Protein AF-A0A7K3GZA5-F1 (afdb_monomer_lite)

Structure (mmCIF, N/CA/C/O backbone):
data_AF-A0A7K3GZA5-F1
#
_entry.id   AF-A0A7K3GZA5-F1
#
loop_
_atom_site.group_PDB
_atom_site.id
_atom_site.type_symbol
_atom_site.label_atom_id
_atom_site.label_alt_id
_atom_site.label_comp_id
_atom_site.label_asym_id
_atom_site.label_entity_id
_atom_site.label_seq_id
_atom_site.pdbx_PDB_ins_code
_atom_site.Cartn_x
_atom_site.Cartn_y
_atom_site.Cartn_z
_atom_site.occupancy
_atom_site.B_iso_or_equiv
_atom_site.auth_seq_id
_atom_site.auth_comp_id
_atom_site.auth_asym_id
_atom_site.auth_atom_id
_atom_site.pdbx_PDB_model_num
ATOM 1 N N . MET A 1 1 ? 6.795 2.618 9.430 1.00 83.88 1 MET A N 1
ATOM 2 C CA . MET A 1 1 ? 5.353 2.809 9.152 1.00 83.88 1 MET A CA 1
ATOM 3 C C . MET A 1 1 ? 5.071 2.144 7.830 1.00 83.88 1 MET A C 1
ATOM 5 O O . MET A 1 1 ? 5.922 2.252 6.959 1.00 83.88 1 MET A O 1
ATOM 9 N N . ASP A 1 2 ? 3.920 1.497 7.685 1.00 90.06 2 ASP A N 1
ATOM 10 C CA . ASP A 1 2 ? 3.562 0.793 6.453 1.00 90.06 2 ASP A CA 1
ATOM 11 C C . ASP A 1 2 ? 3.571 1.730 5.235 1.00 90.06 2 ASP A C 1
ATOM 13 O O . ASP A 1 2 ? 3.095 2.875 5.305 1.00 90.06 2 ASP A O 1
ATOM 17 N N . TYR A 1 3 ? 4.121 1.238 4.125 1.00 92.06 3 TYR A N 1
ATOM 18 C CA . TYR A 1 3 ? 4.203 1.947 2.857 1.00 92.06 3 TYR A CA 1
ATOM 19 C C . TYR A 1 3 ? 3.365 1.228 1.801 1.00 92.06 3 TYR A C 1
ATOM 21 O O . TYR A 1 3 ? 3.391 0.011 1.664 1.00 92.06 3 TYR A O 1
ATOM 29 N N . CYS A 1 4 ? 2.594 1.988 1.030 1.00 93.94 4 CYS A N 1
ATOM 30 C CA . CYS A 1 4 ? 1.878 1.449 -0.114 1.00 93.94 4 CYS A CA 1
ATOM 31 C C . CYS A 1 4 ? 2.704 1.704 -1.376 1.00 93.94 4 CYS A C 1
ATOM 33 O O . CYS A 1 4 ? 2.721 2.835 -1.867 1.00 93.94 4 CYS A O 1
ATOM 35 N N . HIS A 1 5 ? 3.359 0.668 -1.912 1.00 92.31 5 HIS A N 1
ATOM 36 C CA . HIS A 1 5 ? 4.111 0.763 -3.168 1.00 92.31 5 HIS A CA 1
ATOM 37 C C . HIS A 1 5 ? 3.245 1.218 -4.364 1.00 92.31 5 HIS A C 1
ATOM 39 O O . HIS A 1 5 ? 3.659 2.170 -5.027 1.00 92.31 5 HIS A O 1
ATOM 45 N N . PRO A 1 6 ? 2.033 0.667 -4.617 1.00 91.31 6 PRO A N 1
ATOM 46 C CA . PRO A 1 6 ? 1.163 1.134 -5.705 1.00 91.31 6 PRO A CA 1
ATOM 47 C C . PRO A 1 6 ? 0.812 2.628 -5.636 1.00 91.31 6 PRO A C 1
ATOM 49 O O . PRO A 1 6 ? 0.863 3.327 -6.645 1.00 91.31 6 PRO A O 1
ATOM 52 N N . CYS A 1 7 ? 0.496 3.148 -4.444 1.00 95.06 7 CYS A N 1
ATOM 53 C CA . CYS A 1 7 ? 0.161 4.565 -4.248 1.00 95.06 7 CYS A CA 1
ATOM 54 C C . CYS A 1 7 ? 1.376 5.456 -3.934 1.00 95.06 7 CYS A C 1
ATOM 56 O O . CYS A 1 7 ? 1.213 6.666 -3.781 1.00 95.06 7 CYS A O 1
ATOM 58 N N . ARG A 1 8 ? 2.571 4.869 -3.792 1.00 94.31 8 ARG A N 1
ATOM 59 C CA . ARG A 1 8 ? 3.830 5.504 -3.366 1.00 94.31 8 ARG A CA 1
ATOM 60 C C . ARG A 1 8 ? 3.695 6.405 -2.124 1.00 94.31 8 ARG A C 1
ATOM 62 O O . ARG A 1 8 ? 4.218 7.519 -2.092 1.00 94.31 8 ARG A O 1
ATOM 69 N N . ARG A 1 9 ? 2.986 5.935 -1.087 1.00 94.12 9 ARG A N 1
ATOM 70 C CA . ARG A 1 9 ? 2.616 6.742 0.097 1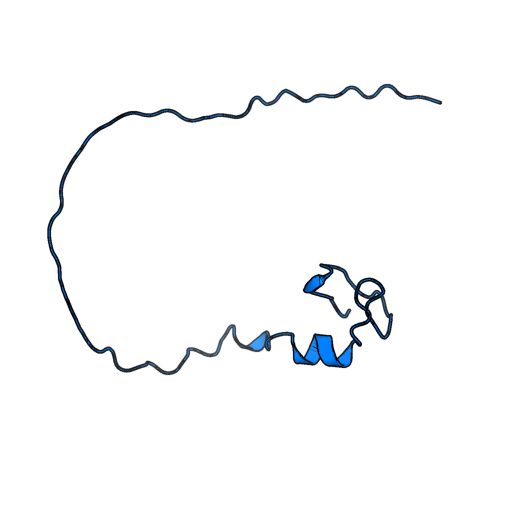.00 94.12 9 ARG A CA 1
ATOM 71 C C . ARG A 1 9 ? 2.698 5.966 1.421 1.00 94.12 9 ARG A C 1
ATOM 73 O O . ARG A 1 9 ? 2.246 4.828 1.502 1.00 94.12 9 ARG A O 1
ATOM 80 N N . HIS A 1 10 ? 3.176 6.633 2.478 1.00 94.56 10 HIS A N 1
ATOM 81 C CA . HIS A 1 10 ? 3.095 6.159 3.868 1.00 94.56 10 HIS A CA 1
ATOM 82 C C . HIS A 1 10 ? 1.663 6.199 4.419 1.00 94.56 10 HIS A C 1
ATOM 84 O O . HIS A 1 10 ? 0.919 7.160 4.191 1.00 94.56 10 HIS A O 1
ATOM 90 N N . LEU A 1 11 ? 1.296 5.180 5.199 1.00 93.25 11 LEU A N 1
ATOM 91 C CA . LEU A 1 11 ? -0.040 5.068 5.792 1.00 93.25 11 LEU A CA 1
ATOM 92 C C . LEU A 1 11 ? -0.233 5.867 7.085 1.00 93.25 11 LEU A C 1
ATOM 94 O O . LEU A 1 11 ? -1.371 6.065 7.500 1.00 93.25 11 LEU A O 1
ATOM 98 N N . ASN A 1 12 ? 0.846 6.350 7.710 1.00 93.75 12 ASN A N 1
ATOM 99 C CA . ASN A 1 12 ? 0.816 7.204 8.908 1.00 93.75 12 ASN A CA 1
ATOM 100 C C . ASN A 1 12 ? -0.054 6.657 10.068 1.00 93.75 12 ASN A C 1
ATOM 102 O O . ASN A 1 12 ? -0.613 7.432 10.837 1.00 93.75 12 ASN A O 1
ATOM 106 N N . GLY A 1 13 ? -0.176 5.328 10.187 1.00 91.31 13 GLY A N 1
ATOM 107 C CA . GLY A 1 13 ? -0.988 4.651 11.209 1.00 91.31 13 GLY A CA 1
ATOM 108 C C . GLY A 1 13 ? -2.373 4.168 10.751 1.00 91.31 13 GLY A C 1
ATOM 109 O O . GLY A 1 13 ? -3.085 3.562 11.547 1.00 91.31 13 GLY A O 1
ATOM 110 N N . ALA A 1 14 ? -2.771 4.388 9.493 1.00 94.56 14 ALA A N 1
ATOM 111 C CA . ALA A 1 14 ? -4.002 3.812 8.950 1.00 94.56 14 ALA A CA 1
ATOM 112 C C . ALA A 1 14 ? -3.889 2.286 8.758 1.00 94.56 14 ALA A C 1
ATOM 114 O O . ALA A 1 14 ? -2.878 1.794 8.263 1.00 94.56 14 ALA A O 1
ATOM 115 N N . LEU A 1 15 ? -4.961 1.547 9.075 1.00 94.81 15 LEU A N 1
ATOM 116 C CA . LEU A 1 15 ? -5.043 0.085 8.890 1.00 94.81 15 LEU A CA 1
ATOM 117 C C . LEU A 1 15 ? -5.175 -0.348 7.415 1.00 94.81 15 LEU A C 1
ATOM 119 O O . LEU A 1 15 ? -5.023 -1.527 7.097 1.00 94.81 15 LEU A O 1
ATOM 123 N N . ALA A 1 16 ? -5.452 0.596 6.515 1.00 95.44 16 ALA A N 1
ATOM 124 C CA . ALA A 1 16 ? -5.538 0.385 5.076 1.00 95.44 16 ALA A CA 1
ATOM 125 C C . ALA A 1 16 ? -5.094 1.636 4.308 1.00 95.44 16 ALA A C 1
ATOM 127 O O . ALA A 1 16 ? -5.103 2.751 4.838 1.00 95.44 16 ALA A O 1
ATOM 128 N N . CYS A 1 17 ? -4.714 1.463 3.043 1.00 96.12 17 CYS A N 1
ATOM 129 C CA . CYS A 1 17 ? -4.307 2.573 2.195 1.00 96.12 17 CYS A CA 1
ATOM 130 C C . CYS A 1 17 ? -5.501 3.458 1.793 1.00 96.12 17 CYS A C 1
ATOM 132 O O . CYS A 1 17 ? -6.417 2.958 1.142 1.00 96.12 17 CYS A O 1
ATOM 134 N N . PRO A 1 18 ? -5.479 4.782 2.050 1.00 94.81 18 PRO A N 1
ATOM 135 C CA . PRO A 1 18 ? -6.562 5.678 1.636 1.00 94.81 18 PRO A CA 1
ATOM 136 C C . PRO A 1 18 ? -6.620 5.917 0.115 1.00 94.81 18 PRO A C 1
ATOM 138 O O . PRO A 1 18 ? -7.555 6.554 -0.354 1.00 94.81 18 PRO A O 1
ATOM 141 N N . GLY A 1 19 ? -5.620 5.457 -0.651 1.00 94.50 19 GLY A N 1
ATOM 142 C CA . GLY A 1 19 ? -5.596 5.563 -2.115 1.00 94.50 19 GLY A CA 1
ATOM 143 C C . GLY A 1 19 ? -6.174 4.343 -2.840 1.00 94.50 19 GLY A C 1
ATOM 144 O O . GLY A 1 19 ? -6.879 4.511 -3.827 1.00 94.50 19 GLY A O 1
ATOM 145 N N . CYS A 1 20 ? -5.889 3.125 -2.361 1.00 95.19 20 CYS A N 1
ATOM 146 C CA . CYS A 1 20 ? -6.271 1.871 -3.033 1.00 95.19 20 CYS A CA 1
ATOM 147 C C . CYS A 1 20 ? -7.045 0.871 -2.154 1.00 95.19 20 CYS A C 1
ATOM 149 O O . CYS A 1 20 ? -7.397 -0.204 -2.628 1.00 95.19 20 CYS A O 1
ATOM 151 N N . GLY A 1 21 ? -7.284 1.173 -0.875 1.00 95.50 21 GLY A N 1
ATOM 152 C CA . GLY A 1 21 ? -8.015 0.307 0.057 1.00 95.50 21 GLY A CA 1
ATOM 153 C C . GLY A 1 21 ? -7.247 -0.910 0.591 1.00 95.50 21 GLY A C 1
ATOM 154 O O . GLY A 1 21 ? -7.746 -1.575 1.494 1.00 95.50 21 GLY A O 1
ATOM 155 N N . THR A 1 22 ? -6.040 -1.207 0.094 1.00 95.81 22 THR A N 1
ATOM 156 C CA . THR A 1 22 ? -5.256 -2.382 0.522 1.00 95.8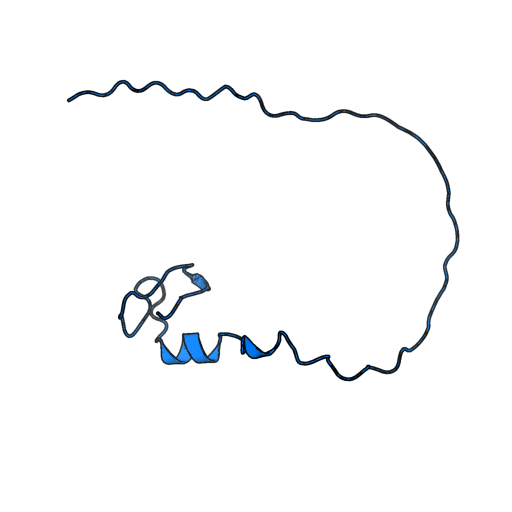1 22 THR A CA 1
ATOM 157 C C . THR A 1 22 ? -4.930 -2.327 2.026 1.00 95.81 22 THR A C 1
ATOM 159 O O . THR A 1 22 ? -4.392 -1.309 2.474 1.00 95.81 22 THR A O 1
ATOM 162 N N . PRO A 1 23 ? -5.224 -3.381 2.814 1.00 95.50 23 PRO A N 1
ATOM 163 C CA . PRO A 1 23 ? -4.930 -3.422 4.247 1.00 95.50 23 PRO A CA 1
ATOM 164 C C . PRO A 1 23 ? -3.429 -3.594 4.525 1.00 95.50 23 PRO A C 1
ATOM 166 O O . PRO A 1 23 ? -2.715 -4.209 3.731 1.00 95.50 23 PRO A O 1
ATOM 169 N N . VAL A 1 24 ? -2.961 -3.107 5.682 1.00 93.50 24 VAL A N 1
ATOM 170 C CA . VAL A 1 24 ? -1.538 -3.172 6.096 1.00 93.50 24 VAL A CA 1
ATOM 171 C C . VAL A 1 24 ? -0.949 -4.579 6.019 1.00 93.50 24 VAL A C 1
ATOM 173 O O . VAL A 1 24 ? 0.171 -4.750 5.549 1.00 93.50 24 VAL A O 1
ATOM 176 N N . GLU A 1 25 ? -1.720 -5.594 6.405 1.00 92.19 25 GLU A N 1
ATOM 177 C CA . GLU A 1 25 ? -1.250 -6.980 6.467 1.00 92.19 25 GLU A CA 1
ATOM 178 C C . GLU A 1 25 ? -0.895 -7.542 5.081 1.00 92.19 25 GLU A C 1
ATOM 180 O O . GLU A 1 25 ? 0.087 -8.264 4.935 1.00 92.19 25 GLU A O 1
ATOM 185 N N . GLN A 1 26 ? -1.641 -7.149 4.041 1.00 91.75 26 GLN A N 1
ATOM 186 C CA . GLN A 1 26 ? -1.334 -7.530 2.658 1.00 91.75 26 GLN A CA 1
ATOM 187 C C . GLN A 1 26 ? -0.140 -6.754 2.098 1.00 91.75 26 GLN A C 1
ATOM 189 O O . GLN A 1 26 ? 0.622 -7.309 1.313 1.00 91.75 26 GLN A O 1
ATOM 194 N N . LEU A 1 27 ? 0.047 -5.492 2.504 1.00 88.75 27 LEU A N 1
ATOM 195 C CA . LEU A 1 27 ? 1.215 -4.704 2.098 1.00 88.75 27 LEU A CA 1
ATOM 196 C C . LEU A 1 27 ? 2.503 -5.316 2.667 1.00 88.75 27 LEU A C 1
ATOM 198 O O . LEU A 1 27 ? 3.431 -5.568 1.907 1.00 88.75 27 LEU A O 1
ATOM 202 N N . ARG A 1 28 ? 2.518 -5.668 3.960 1.00 85.56 28 ARG A N 1
ATOM 203 C CA . ARG A 1 28 ? 3.647 -6.359 4.615 1.00 85.56 28 ARG A CA 1
ATOM 204 C C . ARG A 1 28 ? 3.957 -7.718 3.993 1.00 85.56 28 ARG A C 1
ATOM 206 O O . ARG A 1 28 ? 5.120 -8.071 3.862 1.00 85.56 28 ARG A O 1
ATOM 213 N N . ALA A 1 29 ? 2.931 -8.477 3.604 1.00 85.06 29 ALA A N 1
ATOM 214 C CA . ALA A 1 29 ? 3.109 -9.765 2.933 1.00 85.06 29 ALA A CA 1
ATOM 215 C C . ALA A 1 29 ? 3.653 -9.634 1.494 1.00 85.06 29 ALA A C 1
ATOM 217 O O . ALA A 1 29 ? 4.208 -10.595 0.966 1.00 85.06 29 ALA A O 1
ATOM 218 N N . ALA A 1 30 ? 3.484 -8.468 0.861 1.00 79.50 30 ALA A N 1
ATOM 219 C CA . ALA A 1 30 ? 3.991 -8.167 -0.478 1.00 79.50 30 ALA A CA 1
ATOM 220 C C . ALA A 1 30 ? 5.378 -7.494 -0.475 1.00 79.50 30 ALA A C 1
ATOM 222 O O . ALA A 1 30 ? 6.040 -7.474 -1.513 1.00 79.50 30 ALA A O 1
ATOM 223 N N . GLU A 1 31 ? 5.828 -6.943 0.657 1.00 75.88 31 GLU A N 1
ATOM 224 C CA . GLU A 1 31 ? 7.190 -6.423 0.803 1.00 75.88 31 GLU A CA 1
ATOM 225 C C . GLU A 1 31 ? 8.195 -7.595 0.821 1.00 75.88 31 GLU A C 1
ATOM 227 O O . GLU A 1 31 ? 8.104 -8.478 1.678 1.00 75.88 31 GLU A O 1
ATOM 232 N N . PRO A 1 32 ? 9.170 -7.649 -0.111 1.00 70.31 32 PRO A N 1
ATOM 233 C CA . PRO A 1 32 ? 10.180 -8.699 -0.096 1.00 70.31 32 PRO A CA 1
ATOM 234 C C . PRO A 1 32 ? 11.054 -8.561 1.162 1.00 70.31 32 PRO A C 1
ATOM 236 O O . PRO A 1 32 ? 11.414 -7.440 1.534 1.00 70.31 32 PRO A O 1
ATOM 239 N N . PRO A 1 33 ? 11.445 -9.671 1.817 1.00 65.19 33 PRO A N 1
ATOM 240 C CA . PRO A 1 33 ? 12.234 -9.609 3.040 1.00 65.19 33 PRO A CA 1
ATOM 241 C C . PRO A 1 33 ? 13.579 -8.917 2.785 1.00 65.19 33 PRO A C 1
ATOM 243 O O . PRO A 1 33 ? 14.468 -9.444 2.114 1.00 65.19 33 PRO A O 1
ATOM 246 N N . LEU A 1 34 ? 13.741 -7.730 3.377 1.00 61.47 34 LEU A N 1
ATOM 247 C CA . LEU A 1 34 ? 14.920 -6.864 3.236 1.00 61.47 34 LEU A CA 1
ATOM 248 C C . LEU A 1 34 ? 16.221 -7.504 3.771 1.00 61.47 34 LEU A C 1
ATOM 250 O O . LEU A 1 34 ? 17.315 -6.992 3.543 1.00 61.47 34 LEU A O 1
ATOM 254 N N . THR A 1 35 ? 16.120 -8.660 4.433 1.00 54.28 35 THR A N 1
ATOM 255 C CA . THR A 1 35 ? 17.235 -9.522 4.852 1.00 54.28 35 THR A CA 1
ATOM 256 C C . THR A 1 35 ? 17.932 -10.252 3.694 1.00 54.28 35 THR A C 1
ATOM 258 O O . THR A 1 35 ? 18.910 -10.957 3.925 1.00 54.28 35 THR A O 1
ATOM 261 N N . ALA A 1 36 ? 17.493 -10.061 2.444 1.00 55.03 36 ALA A N 1
ATOM 262 C CA . ALA A 1 36 ? 18.169 -10.587 1.256 1.00 55.03 36 ALA A CA 1
ATOM 263 C C . ALA A 1 36 ? 19.524 -9.908 0.939 1.00 55.03 36 ALA A C 1
ATOM 265 O O . ALA A 1 36 ? 20.282 -10.431 0.123 1.00 55.03 36 ALA A O 1
ATOM 266 N N . THR A 1 37 ? 19.886 -8.796 1.597 1.00 52.84 37 THR A N 1
ATOM 267 C CA . THR A 1 37 ? 21.221 -8.174 1.461 1.00 52.84 37 THR A CA 1
ATOM 268 C C . THR A 1 37 ? 22.274 -8.905 2.316 1.00 52.84 37 THR A C 1
ATOM 270 O O . THR A 1 37 ? 22.774 -8.415 3.325 1.00 52.84 37 THR A O 1
ATOM 273 N N . GLY A 1 38 ? 22.559 -10.158 1.949 1.00 53.91 38 GLY A N 1
ATOM 274 C CA . GLY A 1 38 ? 23.487 -11.030 2.684 1.00 53.91 38 GLY A CA 1
ATOM 275 C C . GLY A 1 38 ? 23.344 -12.525 2.387 1.00 53.91 38 GLY A C 1
ATOM 276 O O . GLY A 1 38 ? 24.271 -13.290 2.646 1.00 53.91 38 GLY A O 1
ATOM 277 N N . ALA A 1 39 ? 22.228 -12.950 1.790 1.00 52.53 39 ALA A N 1
ATOM 278 C CA . ALA A 1 39 ? 22.097 -14.292 1.238 1.00 52.53 39 ALA A CA 1
ATOM 279 C C . ALA A 1 39 ? 22.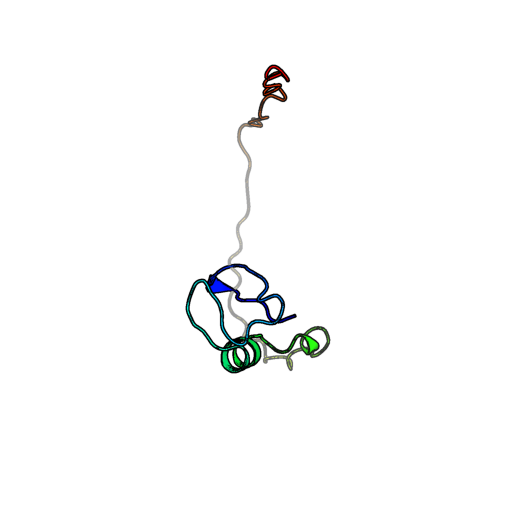678 -14.316 -0.183 1.00 52.53 39 ALA A C 1
ATOM 281 O O . ALA A 1 39 ? 21.995 -13.974 -1.148 1.00 52.53 39 ALA A O 1
ATOM 282 N N . VAL A 1 40 ? 23.941 -14.732 -0.314 1.00 59.84 40 VAL A N 1
ATOM 283 C CA . VAL A 1 40 ? 24.493 -15.138 -1.615 1.00 59.84 40 VAL A CA 1
ATOM 284 C C . VAL A 1 40 ? 23.592 -16.259 -2.154 1.00 59.84 40 VAL A C 1
ATOM 286 O O . VAL A 1 40 ? 23.452 -17.277 -1.470 1.00 59.84 40 VAL A O 1
ATOM 289 N N . PRO A 1 41 ? 22.945 -16.107 -3.328 1.00 65.25 41 PRO A N 1
ATOM 290 C CA . PRO A 1 41 ? 22.179 -17.204 -3.906 1.00 65.25 41 PRO A CA 1
ATOM 291 C C . PRO A 1 41 ? 23.135 -18.378 -4.162 1.00 65.25 41 PRO A C 1
ATOM 293 O O . PRO A 1 41 ? 24.266 -18.139 -4.598 1.00 65.25 41 PRO A O 1
ATOM 296 N N . PRO A 1 42 ? 22.729 -19.636 -3.903 1.00 62.97 42 PRO A N 1
ATOM 297 C CA . PRO A 1 42 ? 23.601 -20.778 -4.146 1.00 62.97 42 PRO A CA 1
ATOM 298 C C . PRO A 1 42 ? 24.065 -20.760 -5.611 1.00 62.97 42 PRO A C 1
ATOM 300 O O . PRO A 1 42 ? 23.252 -20.451 -6.492 1.00 62.97 42 PRO A O 1
ATOM 303 N N . PRO A 1 43 ? 25.348 -21.053 -5.893 1.00 56.56 43 PRO A N 1
ATOM 304 C CA . PRO A 1 43 ? 25.870 -20.990 -7.248 1.00 56.56 43 PRO A CA 1
ATOM 305 C C . PRO A 1 43 ? 25.090 -21.963 -8.130 1.00 56.56 43 PRO A C 1
ATOM 307 O O . PRO A 1 43 ? 25.155 -23.181 -7.958 1.00 56.56 43 PRO A O 1
ATOM 310 N N . ARG A 1 44 ? 24.330 -21.408 -9.077 1.00 61.28 44 ARG A N 1
ATOM 311 C CA . ARG A 1 44 ? 23.744 -22.185 -10.170 1.00 61.28 44 ARG A CA 1
ATOM 312 C C . ARG A 1 44 ? 24.913 -22.725 -11.003 1.00 61.28 44 ARG A C 1
ATOM 314 O O . ARG A 1 44 ? 25.814 -21.932 -11.288 1.00 61.28 44 ARG A O 1
ATOM 321 N N . PRO A 1 45 ? 24.937 -24.016 -11.381 1.00 53.25 45 PRO A N 1
ATOM 322 C CA . PRO A 1 45 ? 25.958 -24.508 -12.295 1.00 53.25 45 PRO A CA 1
ATOM 323 C C . PRO A 1 45 ? 25.880 -23.702 -13.595 1.00 53.25 45 PRO A C 1
ATOM 325 O O . PRO A 1 45 ? 24.791 -23.455 -14.113 1.00 53.25 45 PRO A O 1
ATOM 328 N N . ALA A 1 46 ? 27.031 -23.231 -14.069 1.00 51.91 46 ALA A N 1
ATOM 329 C CA . ALA A 1 46 ? 27.120 -22.492 -15.316 1.00 51.91 46 ALA A CA 1
ATOM 330 C C . ALA A 1 46 ? 27.086 -23.486 -16.480 1.00 51.91 46 ALA A C 1
ATOM 332 O O . ALA A 1 46 ? 28.001 -24.295 -16.619 1.00 51.91 46 ALA A O 1
ATOM 333 N N . GLU A 1 47 ? 26.042 -23.417 -17.304 1.00 52.88 47 GLU A N 1
ATOM 334 C CA . GLU A 1 47 ? 26.055 -24.033 -18.629 1.00 52.88 47 GLU A CA 1
ATOM 335 C C . GLU A 1 47 ? 26.564 -22.998 -19.638 1.00 52.88 47 GLU A C 1
ATOM 337 O O . GLU A 1 47 ? 26.038 -21.890 -19.759 1.00 52.88 47 GLU A O 1
ATOM 342 N N . GLU A 1 48 ? 27.663 -23.361 -20.288 1.00 53.31 48 GLU A N 1
ATOM 343 C CA . GLU A 1 48 ? 28.473 -22.548 -21.188 1.00 53.31 48 GLU A CA 1
ATOM 344 C C . GLU A 1 48 ? 27.974 -22.679 -22.634 1.00 53.31 48 GLU A C 1
ATOM 346 O O . GLU A 1 48 ? 27.992 -23.773 -23.183 1.00 53.31 48 GLU A O 1
ATOM 351 N N . THR A 1 49 ? 27.560 -21.562 -23.242 1.00 44.41 49 THR A N 1
ATOM 352 C CA . THR A 1 49 ? 27.467 -21.307 -24.700 1.00 44.41 49 THR A CA 1
ATOM 353 C C . THR A 1 49 ? 27.213 -19.803 -24.885 1.00 44.41 49 THR A C 1
ATOM 355 O O . THR A 1 49 ? 26.465 -19.226 -24.098 1.00 44.41 49 THR A O 1
ATOM 358 N N . ASP A 1 50 ? 27.745 -19.087 -25.872 1.00 41.44 50 ASP A N 1
ATOM 359 C CA . ASP A 1 50 ? 28.755 -19.414 -26.886 1.00 41.44 50 ASP A CA 1
ATOM 360 C C . ASP A 1 50 ? 29.501 -18.112 -27.242 1.00 41.44 50 ASP A C 1
ATOM 362 O O . ASP A 1 50 ? 28.924 -17.023 -27.159 1.00 41.44 50 ASP A O 1
ATOM 366 N N . ALA A 1 51 ? 30.780 -18.197 -27.610 1.00 49.97 51 ALA A N 1
ATOM 367 C CA . ALA A 1 51 ? 31.575 -17.017 -27.938 1.00 49.97 51 ALA A CA 1
ATOM 368 C C . ALA A 1 51 ? 31.352 -16.594 -29.398 1.00 49.97 51 ALA A C 1
ATOM 370 O O . ALA A 1 51 ? 31.804 -17.268 -30.323 1.00 49.97 51 ALA A O 1
ATOM 371 N N . ARG A 1 52 ? 30.730 -15.428 -29.616 1.00 54.19 52 ARG A N 1
ATOM 372 C CA . ARG A 1 52 ? 30.764 -14.739 -30.913 1.00 54.19 52 ARG A CA 1
ATOM 373 C C . ARG A 1 52 ? 31.663 -13.510 -30.807 1.00 54.19 52 ARG A C 1
ATOM 375 O O . ARG A 1 52 ? 31.267 -12.484 -30.262 1.00 54.19 52 ARG A O 1
ATOM 382 N N . ASP A 1 53 ? 32.876 -13.699 -31.305 1.00 52.78 53 ASP A N 1
ATOM 383 C CA . ASP A 1 53 ? 33.890 -12.680 -31.576 1.00 52.78 53 ASP A CA 1
ATOM 384 C C . ASP A 1 53 ? 33.394 -11.608 -32.578 1.00 52.78 53 ASP A C 1
ATOM 386 O O . ASP A 1 53 ? 32.318 -11.774 -33.162 1.00 52.78 53 ASP A O 1
ATOM 390 N N . GLU A 1 54 ? 34.228 -10.581 -32.799 1.00 50.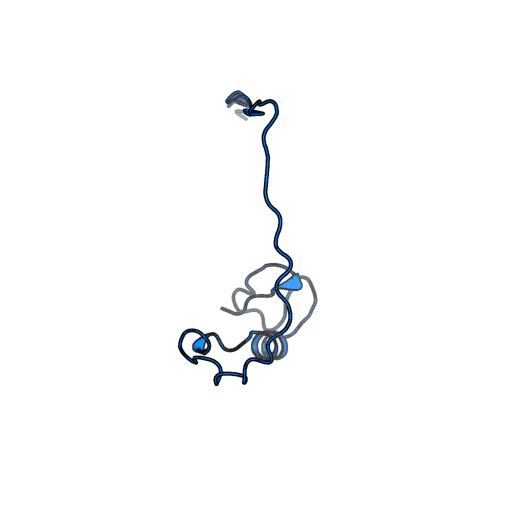56 54 GLU A N 1
ATOM 391 C CA . GLU A 1 54 ? 34.136 -9.445 -33.751 1.00 50.56 54 GLU A CA 1
ATOM 392 C C . GLU A 1 54 ? 33.851 -8.064 -33.114 1.00 50.56 54 GLU A C 1
ATOM 394 O O . GLU A 1 54 ? 32.721 -7.579 -33.037 1.00 50.56 54 GLU A O 1
ATOM 399 N N . ALA A 1 55 ? 34.941 -7.385 -32.749 1.00 48.34 55 ALA A N 1
ATOM 400 C CA . ALA A 1 55 ? 35.115 -5.932 -32.893 1.00 48.34 55 ALA A CA 1
ATOM 401 C C . ALA A 1 55 ? 36.104 -5.701 -34.066 1.00 48.34 55 ALA A C 1
ATOM 403 O O . ALA A 1 55 ? 36.890 -6.619 -34.318 1.00 48.34 55 ALA A O 1
ATOM 404 N N . PRO A 1 56 ? 36.160 -4.536 -34.758 1.00 53.59 56 PRO A N 1
ATOM 405 C CA . PRO A 1 56 ? 35.744 -3.188 -34.333 1.00 53.59 56 PRO A CA 1
ATOM 406 C C . PRO A 1 56 ? 34.799 -2.520 -35.396 1.00 53.59 56 PRO A C 1
ATOM 408 O O . PRO A 1 56 ? 34.042 -3.252 -36.024 1.00 53.59 56 PRO A O 1
ATOM 411 N N . ASP A 1 57 ? 34.678 -1.205 -35.654 1.00 43.97 57 ASP A N 1
ATOM 412 C CA . ASP A 1 57 ? 35.423 -0.006 -35.221 1.00 43.97 57 ASP A CA 1
ATOM 413 C C . ASP A 1 57 ? 34.621 1.315 -35.367 1.00 43.97 57 ASP A C 1
ATOM 415 O O . ASP A 1 57 ? 33.589 1.335 -36.031 1.00 43.97 57 ASP A O 1
ATOM 419 N N . GLU A 1 58 ? 35.168 2.381 -34.767 1.00 51.75 58 GLU A N 1
ATOM 420 C CA . GLU A 1 58 ? 35.168 3.824 -35.121 1.00 51.75 58 GLU A CA 1
ATOM 421 C C . GLU A 1 58 ? 33.970 4.580 -35.771 1.00 51.75 58 GLU A C 1
ATOM 423 O O . GLU A 1 58 ? 33.273 4.119 -36.673 1.00 51.75 58 GLU A O 1
ATOM 428 N N . THR A 1 59 ? 33.903 5.881 -35.430 1.00 52.75 59 THR A N 1
ATOM 429 C CA . THR A 1 59 ? 33.048 6.970 -35.978 1.00 52.75 59 THR A CA 1
ATOM 430 C C . THR A 1 59 ? 31.537 6.921 -35.641 1.00 52.75 59 THR A C 1
ATOM 432 O O . THR A 1 59 ? 30.932 5.857 -35.588 1.00 52.75 59 THR A O 1
ATOM 435 N N . SER A 1 60 ? 30.818 8.033 -35.400 1.00 53.06 60 SER A N 1
ATOM 436 C CA . SER A 1 60 ? 31.169 9.470 -35.415 1.00 53.06 60 SER A CA 1
ATOM 437 C C . SER A 1 60 ? 30.260 10.291 -34.475 1.00 53.06 60 SER A C 1
ATOM 439 O O . SER A 1 60 ? 29.164 9.853 -34.140 1.00 53.06 60 SER A O 1
ATOM 441 N N . ASP A 1 61 ? 30.700 11.519 -34.182 1.00 51.56 61 ASP A N 1
ATOM 442 C CA . ASP A 1 61 ? 29.930 12.719 -33.790 1.00 51.56 61 ASP A CA 1
ATOM 443 C C . ASP A 1 61 ? 29.135 12.784 -32.459 1.00 51.56 61 ASP A C 1
ATOM 445 O O . ASP A 1 61 ? 28.068 12.206 -32.264 1.00 51.56 61 ASP A O 1
ATOM 449 N N . GLU A 1 62 ? 29.646 13.668 -31.593 1.00 48.94 62 GLU A N 1
ATOM 450 C CA . GLU A 1 62 ? 28.957 14.460 -30.553 1.00 48.94 62 GLU A CA 1
ATOM 451 C C . GLU A 1 62 ? 27.835 15.374 -31.148 1.00 48.94 62 GLU A C 1
ATOM 453 O O . GLU A 1 62 ? 27.814 15.543 -32.369 1.00 48.94 62 GLU A O 1
ATOM 458 N N . PRO A 1 63 ? 26.920 16.016 -30.365 1.00 51.66 63 PRO A N 1
ATOM 459 C CA . PRO A 1 63 ? 27.205 16.585 -29.043 1.00 51.66 63 PRO A CA 1
ATOM 460 C C . PRO A 1 63 ? 26.145 16.471 -27.929 1.00 51.66 63 PRO A C 1
ATOM 462 O O . PRO A 1 63 ? 24.965 16.193 -28.136 1.00 51.66 63 PRO A O 1
ATOM 465 N N . SER A 1 64 ? 26.609 16.800 -26.723 1.00 60.19 64 SER A N 1
ATOM 466 C CA . SER A 1 64 ? 25.832 17.060 -25.503 1.00 60.19 64 SER A CA 1
ATOM 467 C C . SER A 1 64 ? 24.623 18.003 -25.681 1.00 60.19 64 SER A C 1
ATOM 469 O O . SER A 1 64 ? 24.784 19.184 -25.993 1.00 60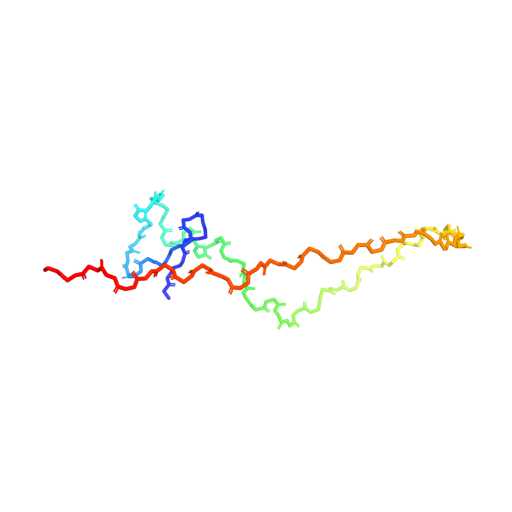.19 64 SER A O 1
ATOM 471 N N . ASP A 1 65 ? 23.421 17.523 -25.338 1.00 58.41 65 ASP A N 1
ATOM 472 C CA . ASP A 1 65 ? 22.247 18.367 -25.059 1.00 58.41 65 ASP A CA 1
ATOM 473 C C . ASP A 1 65 ? 22.315 18.858 -23.598 1.00 58.41 65 ASP A C 1
ATOM 475 O O . ASP A 1 65 ? 21.834 18.202 -22.671 1.00 58.41 65 ASP A O 1
ATOM 479 N N . GLU A 1 66 ? 22.994 19.988 -23.364 1.00 64.56 66 GLU A N 1
ATOM 480 C CA . GLU A 1 66 ? 23.041 20.621 -22.038 1.00 64.56 66 GLU A CA 1
ATOM 481 C C . GLU A 1 66 ? 21.784 21.493 -21.812 1.00 64.56 66 GLU A C 1
ATOM 483 O O . GLU A 1 66 ? 21.582 22.485 -22.521 1.00 64.56 66 GLU A O 1
ATOM 488 N N . PRO A 1 67 ? 20.930 21.190 -20.812 1.00 65.56 67 PRO A N 1
ATOM 489 C CA . PRO A 1 67 ? 19.723 21.970 -20.563 1.00 65.56 67 PRO A CA 1
ATOM 490 C C . PRO A 1 67 ? 20.055 23.333 -19.920 1.00 65.56 67 PRO A C 1
ATOM 492 O O . PRO A 1 67 ? 20.790 23.39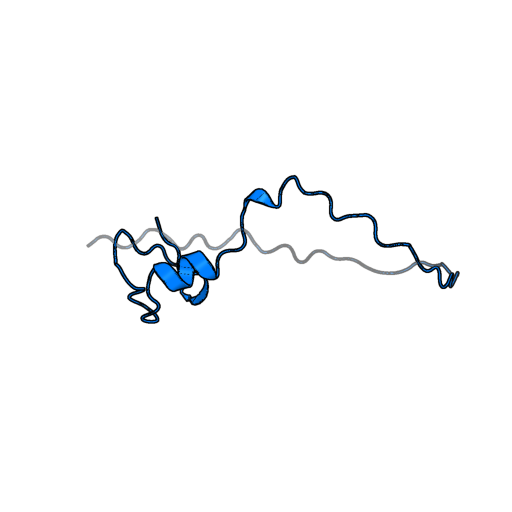6 -18.930 1.00 65.56 67 PRO A O 1
ATOM 495 N N . PRO A 1 68 ? 19.469 24.451 -20.394 1.00 64.19 68 PRO A N 1
ATOM 496 C CA . PRO A 1 68 ? 19.873 25.789 -19.966 1.00 64.19 68 PRO A CA 1
ATOM 497 C C . PRO A 1 68 ? 19.512 26.094 -18.492 1.00 64.19 68 PRO A C 1
ATOM 499 O O . PRO A 1 68 ? 18.336 26.021 -18.112 1.00 64.19 68 PRO A O 1
ATOM 502 N N . PRO A 1 69 ? 20.464 26.558 -17.652 1.00 57.44 69 PRO A N 1
ATOM 503 C CA . PRO A 1 69 ? 20.219 26.912 -16.248 1.00 57.44 69 PRO A CA 1
ATOM 504 C C . PRO A 1 69 ? 19.508 28.280 -16.098 1.00 57.44 69 PRO A C 1
ATOM 506 O O . PRO A 1 69 ? 20.086 29.281 -15.653 1.00 57.44 69 PRO A O 1
ATOM 509 N N . GLY A 1 70 ? 18.224 28.335 -16.483 1.00 58.84 70 GLY A N 1
ATOM 510 C CA . GLY A 1 70 ? 17.523 29.599 -16.767 1.00 58.84 70 GLY A CA 1
ATOM 511 C C . GLY A 1 70 ? 16.150 29.856 -16.127 1.00 58.84 70 GLY A C 1
ATOM 512 O O . GLY A 1 70 ? 15.758 31.019 -16.056 1.00 58.84 70 GLY A O 1
ATOM 513 N N . ALA A 1 71 ? 15.416 28.854 -15.625 1.00 54.78 71 ALA A N 1
ATOM 514 C CA . ALA A 1 71 ? 14.009 29.009 -15.201 1.00 54.78 71 ALA A CA 1
ATOM 515 C C . ALA A 1 71 ? 13.814 29.691 -13.822 1.00 54.78 71 ALA A C 1
ATOM 517 O O . ALA A 1 71 ? 13.196 29.156 -12.902 1.00 54.78 71 ALA A O 1
ATOM 518 N N . ARG A 1 72 ? 14.330 30.915 -13.672 1.00 62.38 72 ARG A N 1
ATOM 519 C CA . ARG A 1 72 ? 14.232 31.751 -12.462 1.00 62.38 72 ARG A CA 1
ATOM 520 C C . ARG A 1 72 ? 12.878 32.469 -12.408 1.00 62.38 72 ARG A C 1
ATOM 522 O O . ARG A 1 72 ? 12.832 33.698 -12.370 1.00 62.38 72 ARG A O 1
ATOM 529 N N . SER A 1 73 ? 11.777 31.712 -12.420 1.00 51.38 73 SER A N 1
ATOM 530 C CA . SER A 1 73 ? 10.431 32.286 -12.293 1.00 51.38 73 SER A CA 1
ATOM 531 C C . SER A 1 73 ? 10.319 33.066 -10.985 1.00 51.38 73 SER A C 1
ATOM 533 O O . SER A 1 73 ? 10.503 32.547 -9.882 1.00 51.38 73 SER A O 1
ATOM 535 N N . SER A 1 74 ? 10.118 34.370 -11.141 1.00 58.22 74 SER A N 1
ATOM 536 C CA . SER A 1 74 ? 10.391 35.370 -10.120 1.00 58.22 74 SER A CA 1
ATOM 537 C C . SER A 1 74 ? 9.436 35.305 -8.933 1.00 58.22 74 SER A C 1
ATOM 539 O O . SER A 1 74 ? 8.223 35.208 -9.105 1.00 58.22 74 SER A O 1
ATOM 541 N N . ARG A 1 75 ? 9.981 35.520 -7.730 1.00 64.25 75 ARG A N 1
ATOM 542 C CA . ARG A 1 75 ? 9.214 35.784 -6.505 1.00 64.25 75 ARG A CA 1
ATOM 543 C C . ARG A 1 75 ? 8.432 37.100 -6.637 1.00 64.25 75 ARG A C 1
ATOM 545 O O . ARG A 1 75 ? 8.946 38.155 -6.268 1.00 64.25 75 ARG A O 1
ATOM 552 N N . ARG A 1 76 ? 7.208 37.049 -7.163 1.00 65.31 76 ARG A N 1
ATOM 553 C CA . ARG A 1 76 ? 6.240 38.155 -7.134 1.00 65.31 76 ARG A CA 1
ATOM 554 C C . ARG A 1 76 ? 4.813 37.630 -7.023 1.00 65.31 76 ARG A C 1
ATOM 556 O O . ARG A 1 76 ? 4.052 37.732 -7.972 1.00 65.31 76 ARG A O 1
ATOM 563 N N . ASP A 1 77 ? 4.446 37.160 -5.838 1.00 57.78 77 ASP A N 1
ATOM 564 C CA . ASP A 1 77 ? 3.109 37.476 -5.348 1.00 57.78 77 ASP A CA 1
ATOM 565 C C . ASP A 1 77 ? 3.169 37.776 -3.847 1.00 57.78 77 ASP A C 1
ATOM 567 O O . ASP A 1 77 ? 3.620 36.967 -3.035 1.00 57.78 77 ASP A O 1
ATOM 571 N N . ARG A 1 78 ? 2.827 39.021 -3.514 1.00 64.62 78 ARG A N 1
ATOM 572 C CA . ARG A 1 78 ? 2.537 39.486 -2.160 1.00 64.62 78 ARG A CA 1
ATOM 573 C C . ARG A 1 78 ? 1.062 39.855 -2.183 1.00 64.62 78 ARG A C 1
ATOM 575 O O . ARG A 1 78 ? 0.741 40.922 -2.716 1.00 64.62 78 ARG A O 1
ATOM 582 N N . LYS A 1 79 ? 0.214 39.060 -1.538 1.00 59.62 79 LYS A N 1
ATOM 583 C CA . LYS A 1 79 ? -1.051 39.549 -0.998 1.00 59.62 79 LYS A CA 1
ATOM 584 C C . LYS A 1 79 ? -1.511 38.709 0.183 1.00 59.62 79 LYS A C 1
ATOM 586 O O . LYS A 1 79 ? -1.400 37.472 0.081 1.00 59.62 79 LYS A O 1
#

Secondary structure (DSSP, 8-state):
--EETTTTEE-TT-SB-TTT--BHHHHHHHS--GGGTT-PPP-----------------------PPPS----------

pLDDT: mean 70.17, std 18.28, range [41.44, 96.12]

Radius of gyration: 25.8 Å; chains: 1; bounding box: 44×64×47 Å

Foldseek 3Di:
DQADPVVRDDPVPDQADPVPRHGSVVSVVPDDPPVVPPDDDPDDDDDDDDDDDDDDDDDDDDDDPDDDPDPCPDPDDDD

Sequence (79 aa):
MDYCHPCRRHLNGALACPGCGTPVEQLRAAEPPLTATGAVPPPRPAEETDARDEAPDETSDEPSDEPPPGARSSRRDRK